Protein AF-A0A536I3K6-F1 (afdb_monomer_lite)

Radius of gyration: 18.17 Å; chains: 1; bounding box: 42×28×49 Å

pLDDT: mean 88.5, std 13.16, range [53.0, 98.44]

Structure (mmCIF, N/CA/C/O backbone):
data_AF-A0A536I3K6-F1
#
_entry.id   AF-A0A536I3K6-F1
#
loop_
_atom_site.group_PDB
_atom_site.id
_atom_site.type_symbol
_atom_site.label_atom_id
_atom_site.label_alt_id
_atom_site.label_comp_id
_atom_site.label_asym_id
_atom_site.label_entity_id
_atom_site.label_seq_id
_atom_site.pdbx_PDB_ins_code
_atom_site.Cartn_x
_atom_site.Cartn_y
_atom_site.Cartn_z
_atom_site.occupancy
_atom_site.B_iso_or_equiv
_atom_site.auth_seq_id
_atom_site.auth_comp_id
_atom_site.auth_asym_id
_atom_site.auth_atom_id
_atom_site.pdbx_PDB_model_num
ATOM 1 N N . MET A 1 1 ? -8.531 5.378 -0.661 1.00 92.19 1 MET A N 1
ATOM 2 C CA . MET A 1 1 ? -7.303 6.089 -1.082 1.00 92.19 1 MET A CA 1
ATOM 3 C C . MET A 1 1 ? -6.200 5.078 -1.341 1.00 92.19 1 MET A C 1
ATOM 5 O O . MET A 1 1 ? -6.198 4.044 -0.686 1.00 92.19 1 MET A O 1
ATOM 9 N N . GLN A 1 2 ? -5.291 5.348 -2.277 1.00 93.62 2 GLN A N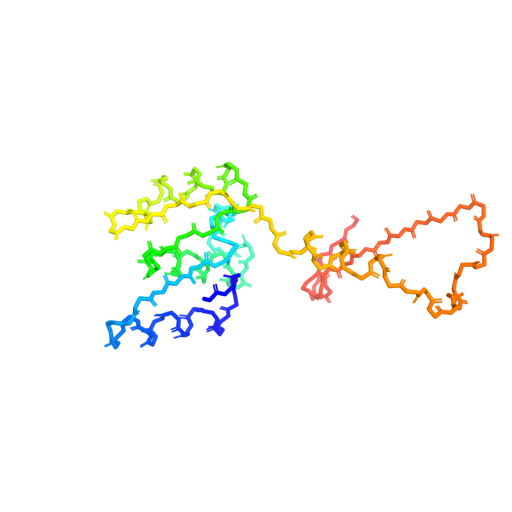 1
ATOM 10 C CA . GLN A 1 2 ? -4.184 4.447 -2.616 1.00 93.62 2 GLN A CA 1
ATOM 11 C C . GLN A 1 2 ? -2.835 5.126 -2.373 1.00 93.62 2 GLN A C 1
ATOM 13 O O . GLN A 1 2 ? -2.650 6.282 -2.758 1.00 93.62 2 GLN A O 1
ATOM 18 N N . GLY A 1 3 ? -1.899 4.380 -1.783 1.00 89.81 3 GLY A N 1
ATOM 19 C CA . GLY A 1 3 ? -0.494 4.766 -1.704 1.00 89.81 3 GLY A CA 1
ATOM 20 C C . GLY A 1 3 ? -0.229 5.936 -0.757 1.00 89.81 3 GLY A C 1
ATOM 21 O O . GLY A 1 3 ? -0.798 6.019 0.334 1.00 89.81 3 GLY A O 1
ATOM 22 N N . ASP A 1 4 ? 0.682 6.812 -1.167 1.00 94.56 4 ASP A N 1
ATOM 23 C CA . ASP A 1 4 ? 1.395 7.749 -0.297 1.00 94.56 4 ASP A CA 1
ATOM 24 C C . ASP A 1 4 ? 1.547 9.152 -0.898 1.00 94.56 4 ASP A C 1
ATOM 26 O O . ASP A 1 4 ? 2.420 9.914 -0.502 1.00 94.56 4 ASP A O 1
ATOM 30 N N . THR A 1 5 ? 0.683 9.511 -1.846 1.00 95.12 5 THR A N 1
ATOM 31 C CA . THR A 1 5 ? 0.707 10.819 -2.511 1.00 95.12 5 THR A CA 1
ATOM 32 C C . THR A 1 5 ? 0.045 11.917 -1.672 1.00 95.12 5 THR A C 1
ATOM 34 O O . THR A 1 5 ? -0.784 11.655 -0.797 1.00 95.12 5 THR A O 1
ATOM 37 N N . THR A 1 6 ? 0.334 13.183 -1.996 1.00 96.12 6 THR A N 1
ATOM 38 C CA . THR A 1 6 ? -0.330 14.341 -1.369 1.00 96.12 6 THR A CA 1
ATOM 39 C C . THR A 1 6 ? -1.839 14.319 -1.582 1.00 96.12 6 THR A C 1
ATOM 41 O O . THR A 1 6 ? -2.586 14.645 -0.664 1.00 96.12 6 THR A O 1
ATOM 44 N N . THR A 1 7 ? -2.302 13.874 -2.752 1.00 96.62 7 THR A N 1
ATOM 45 C CA . THR A 1 7 ? -3.732 13.698 -3.025 1.00 96.62 7 THR A CA 1
ATOM 46 C C . THR A 1 7 ? -4.344 12.650 -2.103 1.00 96.62 7 THR A C 1
ATOM 48 O O . THR A 1 7 ? -5.387 12.914 -1.517 1.00 96.62 7 THR A O 1
ATOM 51 N N . ALA A 1 8 ? -3.687 11.501 -1.903 1.00 97.31 8 ALA A N 1
ATOM 52 C CA . ALA A 1 8 ? -4.186 10.466 -0.997 1.00 97.31 8 ALA A CA 1
ATOM 53 C C . ALA A 1 8 ? -4.347 10.991 0.440 1.00 97.31 8 ALA A C 1
ATOM 55 O O . ALA A 1 8 ? -5.395 10.775 1.049 1.00 97.31 8 ALA A O 1
ATOM 56 N N . MET A 1 9 ? -3.351 11.732 0.939 1.00 97.88 9 MET A N 1
ATOM 57 C CA . MET A 1 9 ? -3.392 12.377 2.257 1.00 97.88 9 MET A CA 1
ATOM 58 C C . MET A 1 9 ? -4.486 13.450 2.353 1.00 97.88 9 MET A C 1
ATOM 60 O O . MET A 1 9 ? -5.266 13.466 3.302 1.00 97.88 9 MET A O 1
ATOM 64 N N . ALA A 1 10 ? -4.570 14.355 1.378 1.00 98.00 10 ALA A N 1
ATOM 65 C CA . ALA A 1 10 ? -5.567 15.422 1.396 1.00 98.00 10 ALA A CA 1
ATOM 66 C C . ALA A 1 10 ? -6.995 14.857 1.329 1.00 98.00 10 ALA A C 1
ATOM 68 O O . ALA A 1 10 ? -7.875 15.292 2.073 1.00 98.00 10 ALA A O 1
ATOM 69 N N . SER A 1 11 ? -7.226 13.850 0.484 1.00 97.88 11 SER A N 1
ATOM 70 C CA . SER A 1 11 ? -8.526 13.195 0.364 1.00 97.88 11 SER A CA 1
ATOM 71 C C . SER A 1 11 ? -8.900 12.393 1.613 1.00 97.88 11 SER A C 1
ATOM 73 O O . SER A 1 11 ? -10.077 12.391 1.972 1.00 97.88 11 SER A O 1
ATOM 75 N N . SER A 1 12 ? -7.946 11.748 2.301 1.00 97.62 12 SER A N 1
ATOM 76 C CA . SER A 1 12 ? -8.247 11.060 3.565 1.00 97.62 12 SER A CA 1
ATOM 77 C C . SER A 1 12 ? -8.668 12.052 4.650 1.00 97.62 12 SER A C 1
ATOM 79 O O . SER A 1 12 ? -9.675 11.832 5.314 1.00 97.62 12 SER A O 1
ATOM 81 N N . LEU A 1 13 ? -7.972 13.185 4.779 1.00 97.88 13 LEU A N 1
ATOM 82 C CA . LEU A 1 13 ? -8.336 14.234 5.741 1.00 97.88 13 LEU A CA 1
ATOM 83 C C . LEU A 1 13 ? -9.696 14.871 5.424 1.00 97.88 13 LEU A C 1
ATOM 85 O O . LEU A 1 13 ? -10.508 15.084 6.323 1.00 97.88 13 LEU A O 1
ATOM 89 N N . ALA A 1 14 ? -9.983 15.129 4.147 1.00 98.25 14 ALA A N 1
ATOM 90 C CA . ALA A 1 14 ? -11.288 15.641 3.736 1.00 98.25 14 ALA A CA 1
ATOM 91 C C . ALA A 1 14 ? -12.429 14.664 4.078 1.00 98.25 14 ALA A C 1
ATOM 93 O O . ALA A 1 14 ? -13.497 15.093 4.516 1.00 98.25 14 ALA A O 1
ATOM 94 N N . ALA A 1 15 ? -12.207 13.356 3.905 1.00 97.81 15 ALA A N 1
ATOM 95 C CA . ALA A 1 15 ? -13.167 12.326 4.295 1.00 97.81 15 ALA A CA 1
ATOM 96 C C . ALA A 1 15 ? -13.352 12.267 5.821 1.00 97.81 15 ALA A C 1
ATOM 98 O O . ALA A 1 15 ? -14.492 12.260 6.289 1.00 97.81 15 ALA A O 1
ATOM 99 N N . PHE A 1 16 ? -12.260 12.347 6.587 1.00 96.19 16 PHE A N 1
ATOM 100 C CA . PHE A 1 16 ? -12.288 12.400 8.051 1.00 96.19 16 PHE A CA 1
ATOM 101 C C . PHE A 1 16 ? -13.128 13.565 8.583 1.00 96.19 16 PHE A C 1
ATOM 103 O O . PHE A 1 16 ? -14.039 13.361 9.386 1.00 96.19 16 PHE A O 1
ATOM 110 N N . PHE A 1 17 ? -12.911 14.786 8.080 1.00 98.06 17 PHE A N 1
ATOM 111 C CA . PHE A 1 17 ? -13.699 15.958 8.492 1.00 98.06 17 PHE A CA 1
ATOM 112 C C . PHE A 1 17 ? -15.192 15.825 8.181 1.00 98.06 17 PHE A C 1
ATOM 114 O O . PHE A 1 17 ? -16.025 16.445 8.841 1.00 98.06 17 PHE A O 1
ATOM 121 N N . ARG A 1 18 ? -15.544 14.990 7.201 1.00 97.75 18 ARG A N 1
ATOM 122 C CA . ARG A 1 18 ? -16.928 14.676 6.832 1.00 97.75 18 ARG A CA 1
ATOM 123 C C . ARG A 1 18 ? -17.449 13.388 7.467 1.00 97.75 18 ARG A C 1
ATOM 125 O O . ARG A 1 18 ? -18.545 12.962 7.110 1.00 97.75 18 ARG A O 1
ATOM 132 N N . ARG A 1 19 ? -16.688 12.764 8.375 1.00 96.19 19 ARG A N 1
ATOM 133 C CA . ARG A 1 19 ? -17.015 11.475 9.010 1.00 96.19 19 ARG A CA 1
ATOM 134 C C . ARG A 1 19 ? -17.356 10.387 7.988 1.00 96.19 19 ARG A C 1
ATOM 136 O O . ARG A 1 19 ? -18.297 9.620 8.165 1.00 96.19 19 ARG A O 1
ATOM 143 N N . THR A 1 20 ? -16.638 10.381 6.869 1.00 96.88 20 THR A N 1
ATOM 144 C CA . THR A 1 20 ? -16.790 9.378 5.816 1.00 96.88 20 THR A CA 1
ATOM 145 C C . THR A 1 20 ? -15.680 8.337 5.956 1.00 96.88 20 THR A C 1
ATOM 147 O O . THR A 1 20 ? -14.518 8.745 5.938 1.00 96.88 20 THR A O 1
ATOM 150 N N . PRO A 1 21 ? -16.006 7.031 6.037 1.00 95.81 21 PRO A N 1
ATOM 151 C CA . PRO A 1 21 ? -14.996 5.987 6.172 1.00 95.81 21 PRO A CA 1
ATOM 152 C C . PRO A 1 21 ? -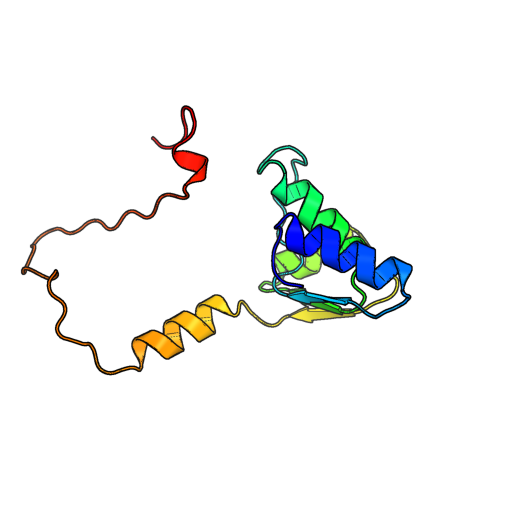13.985 5.976 5.020 1.00 95.81 21 PRO A C 1
ATOM 154 O O . PRO A 1 21 ? -14.334 6.161 3.847 1.00 95.81 21 PRO A O 1
ATOM 157 N N . VAL A 1 22 ? -12.726 5.716 5.349 1.00 97.50 22 VAL A N 1
ATOM 158 C CA . VAL A 1 22 ? -11.581 5.665 4.448 1.00 97.50 22 VAL A CA 1
ATOM 159 C C . VAL A 1 22 ? -10.991 4.255 4.429 1.00 97.50 22 VAL A C 1
ATOM 161 O O . VAL A 1 22 ? -10.494 3.732 5.421 1.00 97.50 22 VAL A O 1
ATOM 164 N N . GLY A 1 23 ? -10.957 3.661 3.235 1.00 97.88 23 GLY A N 1
ATOM 165 C CA . GLY A 1 23 ? -10.119 2.497 2.953 1.00 97.88 23 GLY A CA 1
ATOM 166 C C . GLY A 1 23 ? -8.760 2.906 2.385 1.00 97.88 23 GLY A C 1
ATOM 167 O O . GLY A 1 23 ? -8.711 3.635 1.388 1.00 97.88 23 GLY A O 1
ATOM 168 N N . HIS A 1 24 ? -7.660 2.431 2.969 1.00 98.12 24 HIS A N 1
ATOM 169 C CA . HIS A 1 24 ? -6.291 2.645 2.491 1.00 98.12 24 HIS A CA 1
ATOM 170 C C . HIS A 1 24 ? -5.772 1.404 1.757 1.00 98.12 24 HIS A C 1
ATOM 172 O O . HIS A 1 24 ? -5.472 0.377 2.363 1.00 98.12 24 HIS A O 1
ATOM 178 N N . VAL A 1 25 ? -5.673 1.502 0.433 1.00 98.12 25 VAL A N 1
ATOM 179 C CA . VAL A 1 25 ? -5.056 0.492 -0.435 1.00 98.12 25 VAL A CA 1
ATOM 180 C C . VAL A 1 25 ? -3.544 0.680 -0.436 1.00 98.12 25 VAL A C 1
ATOM 182 O O . VAL A 1 25 ? -3.072 1.814 -0.534 1.00 98.12 25 VAL A O 1
ATOM 185 N N . GLU A 1 26 ? -2.804 -0.431 -0.363 1.00 97.19 26 GLU A N 1
ATOM 186 C CA . GLU A 1 26 ? -1.341 -0.448 -0.225 1.00 97.19 26 GLU A CA 1
ATOM 187 C C . GLU A 1 26 ? -0.865 0.123 1.126 1.00 97.19 26 GLU A C 1
ATOM 189 O O . GLU A 1 26 ? 0.157 0.801 1.249 1.00 97.19 26 GLU A O 1
ATOM 194 N N . ALA A 1 27 ? -1.633 -0.152 2.178 1.00 97.81 27 ALA A N 1
ATOM 195 C CA . ALA A 1 27 ? -1.351 0.357 3.510 1.00 97.81 27 ALA A CA 1
ATOM 196 C C . ALA A 1 27 ? -0.135 -0.336 4.156 1.00 97.81 27 ALA A C 1
ATOM 198 O O . ALA A 1 27 ? 0.131 -1.516 3.932 1.00 97.81 27 ALA A O 1
ATOM 199 N N . GLY A 1 28 ? 0.577 0.391 5.023 1.00 97.00 28 GLY A N 1
ATOM 200 C CA . GLY A 1 28 ? 1.578 -0.187 5.932 1.00 97.00 28 GLY A CA 1
ATOM 201 C C . GLY A 1 28 ? 3.024 -0.268 5.427 1.00 97.00 28 GLY A C 1
ATOM 202 O O . GLY A 1 28 ? 3.896 -0.749 6.152 1.00 97.00 28 GLY A O 1
ATOM 203 N N . LEU A 1 29 ? 3.335 0.221 4.223 1.00 96.94 29 LEU A N 1
ATOM 204 C CA . LEU A 1 29 ? 4.732 0.370 3.787 1.00 96.94 29 LEU A CA 1
ATOM 205 C C . LEU A 1 29 ? 5.435 1.454 4.616 1.00 96.94 29 LEU A C 1
ATOM 207 O O . LEU A 1 29 ? 4.883 2.538 4.799 1.00 96.94 29 LEU A O 1
ATOM 211 N N . ARG A 1 30 ? 6.631 1.160 5.136 1.00 96.31 30 ARG A N 1
ATOM 212 C CA . ARG A 1 30 ? 7.401 2.071 5.997 1.00 96.31 30 ARG A CA 1
ATOM 213 C C . ARG A 1 30 ? 8.888 1.971 5.699 1.00 96.31 30 ARG A C 1
ATOM 215 O O . ARG A 1 30 ? 9.407 0.868 5.529 1.00 96.31 30 ARG A O 1
ATOM 222 N N . THR A 1 31 ? 9.565 3.112 5.719 1.00 93.25 31 THR A N 1
ATOM 223 C CA . THR A 1 31 ? 11.035 3.195 5.786 1.00 93.25 31 THR A CA 1
ATOM 224 C C . THR A 1 31 ? 11.540 3.413 7.208 1.00 93.25 31 THR A C 1
ATOM 226 O O . THR A 1 31 ? 12.708 3.172 7.489 1.00 93.25 31 THR A O 1
ATOM 229 N N . GLY A 1 32 ? 10.674 3.889 8.110 1.00 92.19 32 GLY A N 1
ATOM 230 C CA . GLY A 1 32 ? 11.066 4.268 9.469 1.00 92.19 32 GLY A CA 1
ATOM 231 C C . GLY A 1 32 ? 11.633 5.687 9.579 1.00 92.19 32 GLY A C 1
ATOM 232 O O . GLY A 1 32 ? 11.776 6.188 10.692 1.00 92.19 32 GLY A O 1
ATOM 233 N N . ILE A 1 33 ? 11.887 6.367 8.455 1.00 93.25 33 ILE A N 1
ATOM 234 C CA . ILE A 1 33 ? 12.503 7.698 8.412 1.00 93.25 33 ILE A CA 1
ATOM 235 C C . ILE A 1 33 ? 11.503 8.689 7.824 1.00 93.25 33 ILE A C 1
ATOM 237 O O . ILE A 1 33 ? 11.285 8.718 6.619 1.00 93.25 33 ILE A O 1
ATOM 241 N N . ARG A 1 34 ? 10.907 9.545 8.662 1.00 90.25 34 ARG A N 1
ATOM 242 C CA . ARG A 1 34 ? 9.824 10.473 8.258 1.00 90.25 34 ARG A CA 1
ATOM 243 C C . ARG A 1 34 ? 10.188 11.394 7.084 1.00 90.25 34 ARG A C 1
ATOM 245 O O . ARG A 1 34 ? 9.303 11.841 6.365 1.00 90.25 34 ARG A O 1
ATOM 252 N N . THR A 1 35 ? 11.474 11.683 6.916 1.00 89.25 35 THR A N 1
ATOM 253 C CA . THR A 1 35 ? 12.034 12.539 5.864 1.00 89.25 35 THR A CA 1
ATOM 254 C C . THR A 1 35 ? 12.599 11.753 4.677 1.00 89.25 35 THR A C 1
ATOM 256 O O . THR A 1 35 ? 13.229 12.346 3.809 1.00 89.25 35 THR A O 1
ATOM 259 N N . SER A 1 36 ? 12.418 10.430 4.615 1.00 87.00 36 SER A N 1
ATOM 260 C CA . SER A 1 36 ? 12.926 9.616 3.510 1.00 87.00 36 SER A CA 1
ATOM 261 C C . SER A 1 36 ? 12.077 8.363 3.279 1.00 87.00 36 SER A C 1
ATOM 263 O O . SER A 1 36 ? 12.067 7.472 4.129 1.00 87.00 36 SER A O 1
ATOM 265 N N . PRO A 1 37 ? 11.400 8.240 2.128 1.00 88.38 37 PRO A N 1
ATOM 266 C CA . PRO A 1 37 ? 11.219 9.264 1.098 1.00 88.38 37 PRO A CA 1
ATOM 267 C C . PRO A 1 37 ? 10.413 10.463 1.623 1.00 88.38 37 PRO A C 1
ATOM 269 O O . PRO A 1 37 ? 9.429 10.299 2.348 1.00 88.38 37 PRO A O 1
ATOM 272 N N . PHE A 1 38 ? 10.850 11.675 1.271 1.00 87.00 38 PHE A N 1
ATOM 273 C CA . PHE A 1 38 ? 10.143 12.912 1.599 1.00 87.00 38 PHE A CA 1
ATOM 274 C C . PHE A 1 38 ? 9.250 13.342 0.435 1.00 87.00 38 PHE A C 1
ATOM 276 O O . PHE A 1 38 ? 9.798 13.517 -0.650 1.00 87.00 38 PHE A O 1
ATOM 283 N N . PRO A 1 39 ? 7.946 13.632 0.627 1.00 92.38 39 PRO A N 1
ATOM 284 C CA . PRO A 1 39 ? 7.178 13.579 1.875 1.00 92.38 39 PRO A CA 1
ATOM 285 C C . PRO A 1 39 ? 6.399 12.263 2.074 1.00 92.38 39 PRO A C 1
ATOM 287 O O . PRO A 1 39 ? 5.594 12.167 3.002 1.00 92.38 39 PRO A O 1
ATOM 290 N N . GLU A 1 40 ? 6.579 11.271 1.201 1.00 94.31 40 GLU A N 1
ATOM 291 C CA . GLU A 1 40 ? 5.739 10.072 1.104 1.00 94.31 40 GLU A CA 1
ATOM 292 C C . GLU A 1 40 ? 5.666 9.288 2.412 1.00 94.31 40 GLU A C 1
ATOM 294 O O . GLU A 1 40 ? 4.580 8.846 2.786 1.00 94.31 40 GLU A O 1
ATOM 299 N N . GLU A 1 41 ? 6.776 9.163 3.154 1.00 95.56 41 GLU A N 1
ATOM 300 C CA . GLU A 1 41 ? 6.763 8.454 4.439 1.00 95.56 41 GLU 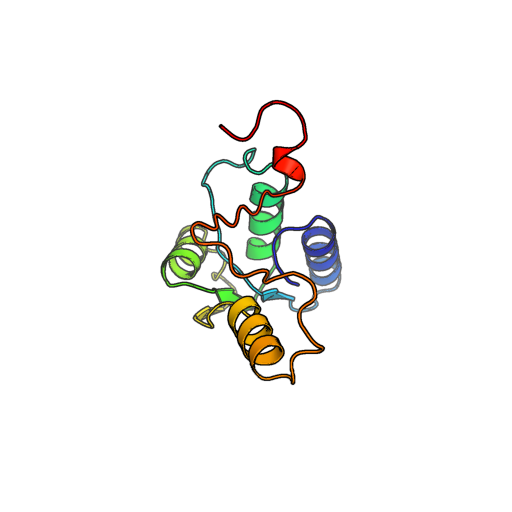A CA 1
ATOM 301 C C . GLU A 1 41 ? 5.807 9.097 5.446 1.00 95.56 41 GLU A C 1
ATOM 303 O O . GLU A 1 41 ? 5.060 8.389 6.127 1.00 95.56 41 GLU A O 1
ATOM 308 N N . LEU A 1 42 ? 5.799 10.427 5.539 1.00 95.50 42 LEU A N 1
ATOM 309 C CA . LEU A 1 42 ? 4.882 11.127 6.430 1.00 95.50 42 LEU A CA 1
ATOM 310 C C . LEU A 1 42 ? 3.437 11.013 5.928 1.00 95.50 42 LEU A C 1
ATOM 312 O O . LEU A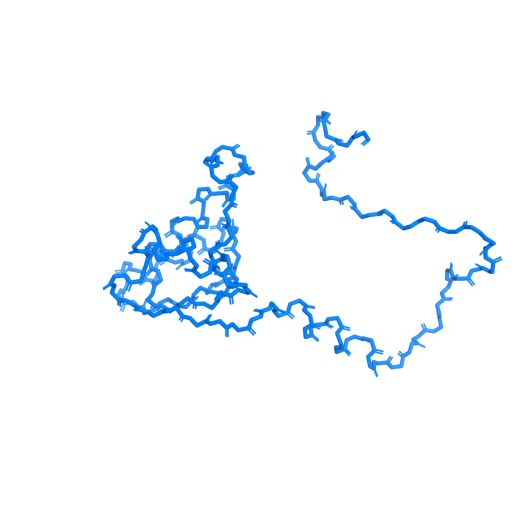 1 42 ? 2.539 10.714 6.715 1.00 95.50 42 LEU A O 1
ATOM 316 N N . MET A 1 43 ? 3.217 11.193 4.624 1.00 96.94 43 MET A N 1
ATOM 317 C CA . MET A 1 43 ? 1.877 11.173 4.030 1.00 96.94 43 MET A CA 1
ATOM 318 C C . MET A 1 43 ? 1.183 9.824 4.234 1.00 96.94 43 MET A C 1
ATOM 320 O O . MET A 1 43 ? 0.046 9.794 4.705 1.00 96.94 43 MET A O 1
ATOM 324 N N . ARG A 1 44 ? 1.863 8.697 3.988 1.00 96.50 44 ARG A N 1
ATOM 325 C CA . ARG A 1 44 ? 1.250 7.374 4.214 1.00 96.50 44 ARG A CA 1
ATOM 326 C C . ARG A 1 44 ? 0.997 7.047 5.674 1.00 96.50 44 ARG A C 1
ATOM 328 O O . ARG A 1 44 ? 0.062 6.305 5.951 1.00 96.50 44 ARG A O 1
ATOM 335 N N . ARG A 1 45 ? 1.786 7.597 6.602 1.00 96.25 45 ARG A N 1
ATOM 336 C CA . ARG A 1 45 ? 1.511 7.470 8.042 1.00 96.25 45 ARG A CA 1
ATOM 337 C C . ARG A 1 45 ? 0.251 8.235 8.429 1.00 96.25 45 ARG A C 1
ATOM 339 O O . ARG A 1 45 ? -0.576 7.677 9.137 1.00 96.25 45 ARG A O 1
ATOM 346 N N . ILE A 1 46 ? 0.078 9.459 7.923 1.00 96.25 46 ILE A N 1
ATOM 347 C CA . ILE A 1 46 ? -1.141 10.251 8.151 1.00 96.25 46 ILE A CA 1
ATOM 348 C C . ILE A 1 46 ? -2.363 9.509 7.605 1.00 96.25 46 ILE A C 1
ATOM 350 O O . ILE A 1 46 ? -3.335 9.340 8.332 1.00 96.25 46 ILE A O 1
ATOM 354 N N . VAL A 1 47 ? -2.301 9.005 6.366 1.00 97.38 47 VAL A N 1
ATOM 355 C CA . VAL A 1 47 ? -3.417 8.245 5.775 1.00 97.38 47 VAL A CA 1
ATOM 356 C C . VAL A 1 47 ? -3.753 7.009 6.616 1.00 97.38 47 VAL A C 1
ATOM 358 O O . VAL A 1 47 ? -4.926 6.772 6.877 1.00 97.38 47 VAL A O 1
ATOM 361 N N . SER A 1 48 ? -2.751 6.256 7.090 1.00 96.88 48 SER A N 1
ATOM 362 C CA . SER A 1 48 ? -2.993 5.078 7.939 1.00 96.88 48 SER A CA 1
ATOM 363 C C . SER A 1 48 ? -3.617 5.416 9.298 1.00 96.88 48 SER A C 1
ATOM 365 O O . SER A 1 48 ? -4.315 4.589 9.850 1.00 96.88 48 SER A O 1
ATOM 367 N N . GLN A 1 49 ? -3.394 6.604 9.860 1.00 95.56 49 GLN A N 1
ATOM 368 C CA . GLN A 1 49 ? -4.051 6.994 11.120 1.00 95.56 49 GLN A CA 1
ATOM 369 C C . GLN A 1 49 ? -5.494 7.473 10.916 1.00 95.56 49 GLN A C 1
ATOM 371 O O . GLN A 1 49 ? -6.237 7.616 11.877 1.00 95.56 49 GLN A O 1
ATOM 376 N N . VAL A 1 50 ? -5.872 7.758 9.671 1.00 94.94 50 VAL A N 1
ATOM 377 C CA . VAL A 1 50 ? -7.210 8.234 9.310 1.00 94.94 50 VAL A CA 1
ATOM 378 C C . VAL A 1 50 ? -8.099 7.102 8.792 1.00 94.94 50 VAL A C 1
ATOM 380 O O . VAL A 1 50 ? -9.316 7.214 8.842 1.00 94.94 50 VAL A O 1
ATOM 383 N N . ALA A 1 51 ? -7.516 6.038 8.244 1.00 96.88 51 ALA A N 1
ATOM 384 C CA . ALA A 1 51 ? -8.265 4.957 7.623 1.00 96.88 51 ALA A CA 1
ATOM 385 C C . ALA A 1 51 ? -8.834 3.966 8.647 1.00 96.88 51 ALA A C 1
ATOM 387 O O . ALA A 1 51 ? -8.124 3.527 9.544 1.00 96.88 51 ALA A O 1
ATOM 388 N N . GLU A 1 52 ? -10.080 3.524 8.460 1.00 96.38 52 GLU A N 1
ATOM 389 C CA . GLU A 1 52 ? -10.663 2.424 9.244 1.00 96.38 52 GLU A CA 1
ATOM 390 C C . GLU A 1 52 ? -10.387 1.057 8.599 1.00 96.38 52 GLU A C 1
ATOM 392 O O . GLU A 1 52 ? -10.358 0.028 9.275 1.00 96.38 52 GLU A O 1
ATOM 397 N N . LEU A 1 53 ? -10.163 1.017 7.281 1.00 97.88 53 LEU A N 1
ATOM 398 C CA . LEU A 1 53 ? -9.883 -0.224 6.554 1.00 97.88 53 LEU A CA 1
ATOM 399 C C . LEU A 1 53 ? -8.505 -0.163 5.903 1.00 97.88 53 LEU A C 1
ATOM 401 O O . LEU A 1 53 ? -8.237 0.700 5.068 1.00 97.88 53 LEU A O 1
ATOM 405 N N . HIS A 1 54 ? -7.647 -1.125 6.226 1.00 98.38 54 HIS A N 1
ATOM 406 C CA . HIS A 1 54 ? -6.291 -1.196 5.696 1.00 98.38 54 HIS A CA 1
ATOM 407 C C . HIS A 1 54 ? -6.099 -2.432 4.826 1.00 98.38 54 HIS A C 1
ATOM 409 O O . HIS A 1 54 ? -6.161 -3.557 5.319 1.00 98.38 54 HIS A O 1
ATOM 415 N N . PHE A 1 55 ? -5.787 -2.238 3.547 1.00 98.44 55 PHE A N 1
ATOM 416 C CA . PHE A 1 55 ? -5.460 -3.325 2.624 1.00 98.44 55 PHE A CA 1
ATOM 417 C C . PHE A 1 55 ? -3.941 -3.405 2.467 1.00 98.44 55 PHE A C 1
ATOM 419 O O . PHE A 1 55 ? -3.330 -2.710 1.648 1.00 98.44 55 PHE A O 1
ATOM 426 N N . ALA A 1 56 ? -3.324 -4.216 3.324 1.00 98.31 56 ALA A N 1
ATOM 427 C CA . ALA A 1 56 ? -1.883 -4.387 3.394 1.00 98.31 56 ALA A CA 1
ATOM 428 C C . ALA A 1 56 ? -1.393 -5.367 2.309 1.00 98.31 56 ALA A C 1
ATOM 430 O O . ALA A 1 56 ? -1.953 -6.462 2.166 1.00 98.31 56 ALA A O 1
ATOM 431 N N . PRO A 1 57 ? -0.313 -5.033 1.578 1.00 98.19 57 PRO A N 1
ATOM 432 C CA . PRO A 1 57 ? 0.189 -5.885 0.505 1.00 98.19 57 PRO A CA 1
ATOM 433 C C . PRO A 1 57 ? 1.050 -7.052 0.998 1.00 98.19 57 PRO A C 1
ATOM 435 O O . PRO A 1 57 ? 1.239 -8.025 0.276 1.00 98.19 57 PRO A O 1
ATOM 438 N N . THR A 1 58 ? 1.604 -6.961 2.210 1.00 98.25 58 THR A N 1
ATOM 439 C CA . THR A 1 58 ? 2.496 -7.977 2.791 1.00 98.25 58 THR A CA 1
ATOM 440 C C . THR A 1 58 ? 2.274 -8.099 4.294 1.00 98.25 58 THR A C 1
ATOM 442 O O . THR A 1 58 ? 1.809 -7.153 4.933 1.00 98.25 58 THR A O 1
ATOM 445 N N . THR A 1 59 ? 2.677 -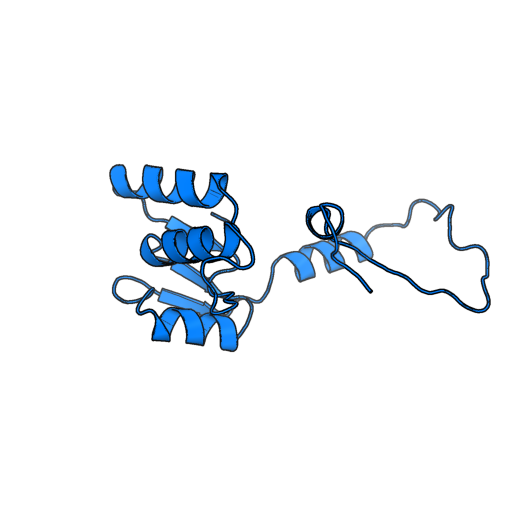9.229 4.882 1.00 98.44 59 THR A N 1
ATOM 446 C CA . THR A 1 59 ? 2.636 -9.440 6.339 1.00 98.44 59 THR A CA 1
ATOM 447 C C . THR A 1 59 ? 3.415 -8.359 7.088 1.00 98.44 59 THR A C 1
ATOM 449 O O . THR A 1 59 ? 2.893 -7.778 8.033 1.00 98.44 59 THR A O 1
ATOM 452 N N . ARG A 1 60 ? 4.605 -7.983 6.594 1.00 98.31 60 ARG A N 1
ATOM 453 C CA . ARG A 1 60 ? 5.417 -6.894 7.165 1.00 98.31 60 ARG A CA 1
ATOM 454 C C . ARG A 1 60 ? 4.670 -5.558 7.183 1.00 98.31 60 ARG A C 1
ATOM 456 O O . ARG A 1 60 ? 4.767 -4.804 8.145 1.00 98.31 60 ARG A O 1
ATOM 463 N N . ALA A 1 61 ? 3.923 -5.251 6.124 1.00 98.12 61 ALA A N 1
ATOM 464 C CA . ALA A 1 61 ? 3.124 -4.032 6.073 1.00 98.12 61 ALA A CA 1
ATOM 465 C C . ALA A 1 61 ? 1.960 -4.070 7.081 1.00 98.12 61 ALA A C 1
ATOM 467 O O . ALA A 1 61 ? 1.713 -3.082 7.769 1.00 98.12 61 ALA A O 1
ATOM 468 N N . ALA A 1 62 ? 1.300 -5.223 7.232 1.00 98.25 62 ALA A N 1
ATOM 469 C CA . ALA A 1 62 ? 0.263 -5.415 8.246 1.00 98.25 62 ALA A CA 1
ATOM 470 C C . ALA A 1 62 ? 0.814 -5.272 9.678 1.00 98.25 62 ALA A C 1
ATOM 472 O O . ALA A 1 62 ? 0.189 -4.645 10.530 1.00 98.25 62 ALA A O 1
ATOM 473 N N . GLU A 1 63 ? 2.005 -5.805 9.942 1.00 98.12 63 GLU A N 1
ATOM 474 C CA . GLU A 1 63 ? 2.695 -5.659 11.229 1.00 98.12 63 GLU A CA 1
ATOM 475 C C . GLU A 1 63 ? 3.069 -4.206 11.533 1.00 98.12 63 GLU A C 1
ATOM 477 O O . GLU A 1 63 ? 2.915 -3.766 12.672 1.00 98.12 63 GLU A O 1
ATOM 482 N N . ASN A 1 64 ? 3.523 -3.447 10.531 1.00 97.94 64 ASN A N 1
ATOM 483 C CA . ASN A 1 64 ? 3.809 -2.022 10.698 1.00 97.94 64 ASN A CA 1
ATOM 484 C C . ASN A 1 64 ? 2.564 -1.246 11.149 1.00 97.94 64 ASN A C 1
ATOM 486 O O . ASN A 1 64 ? 2.659 -0.441 12.072 1.00 97.94 64 ASN A O 1
ATOM 490 N N . LEU A 1 65 ? 1.403 -1.515 10.542 1.00 97.75 65 LEU A N 1
ATOM 491 C CA . LEU A 1 65 ? 0.135 -0.869 10.905 1.00 97.75 65 LEU A CA 1
ATOM 492 C C . LEU A 1 65 ? -0.255 -1.159 12.356 1.00 97.75 65 LEU A C 1
ATOM 494 O O . LEU A 1 65 ? -0.531 -0.230 13.111 1.00 97.75 65 LEU A O 1
ATOM 498 N N . ARG A 1 66 ? -0.185 -2.431 12.765 1.00 96.62 66 ARG A N 1
ATOM 499 C CA . ARG A 1 66 ? -0.478 -2.861 14.144 1.00 96.62 66 ARG A CA 1
ATOM 500 C C . ARG A 1 66 ? 0.474 -2.237 15.157 1.00 96.62 66 ARG A C 1
ATOM 502 O O . ARG A 1 66 ? 0.061 -1.792 16.224 1.00 96.62 66 ARG A O 1
ATOM 509 N N . ARG A 1 67 ? 1.766 -2.163 14.821 1.00 96.06 67 ARG A N 1
ATOM 510 C CA . ARG A 1 67 ? 2.784 -1.530 15.674 1.00 96.06 67 ARG A CA 1
ATOM 511 C C . ARG A 1 67 ? 2.511 -0.041 15.877 1.00 96.06 67 ARG A C 1
ATOM 513 O O . ARG A 1 67 ? 2.756 0.482 16.959 1.00 96.06 67 ARG A O 1
ATOM 520 N N . GLU A 1 68 ? 2.003 0.625 14.847 1.00 94.50 68 GLU A N 1
ATOM 521 C CA . GLU A 1 68 ? 1.606 2.036 14.880 1.00 94.50 68 GLU A CA 1
ATOM 522 C C . GLU A 1 68 ? 0.188 2.251 15.435 1.00 94.50 68 GLU A C 1
ATOM 524 O O . GLU A 1 68 ? -0.271 3.391 15.472 1.00 94.50 68 GLU A O 1
ATOM 529 N N . ARG A 1 69 ? -0.503 1.182 15.864 1.00 95.31 69 ARG A N 1
ATOM 530 C CA . ARG A 1 69 ? -1.909 1.196 16.307 1.00 95.31 69 ARG A CA 1
ATOM 531 C C . ARG A 1 69 ? -2.861 1.850 15.300 1.00 95.31 69 ARG A C 1
ATOM 533 O O . ARG A 1 69 ? -3.873 2.424 15.688 1.00 95.31 69 ARG A O 1
ATOM 540 N N . ALA A 1 70 ? -2.541 1.758 14.010 1.00 93.25 70 ALA A N 1
ATOM 541 C CA . ALA A 1 70 ? -3.378 2.292 12.937 1.00 93.25 70 ALA A CA 1
ATOM 542 C C . ALA A 1 70 ? -4.739 1.576 12.850 1.00 93.25 70 ALA A C 1
ATOM 544 O O . ALA A 1 70 ? -5.697 2.118 12.323 1.00 93.25 70 ALA A O 1
ATOM 545 N N . ASP A 1 71 ? -4.844 0.363 13.389 1.00 87.69 71 ASP A N 1
ATOM 546 C CA . ASP A 1 71 ? -6.051 -0.460 13.401 1.00 87.69 71 ASP A CA 1
ATOM 547 C C . ASP A 1 71 ? -6.866 -0.356 14.695 1.00 87.69 71 ASP A C 1
ATOM 549 O O . ASP A 1 71 ? -7.791 -1.136 14.887 1.00 87.69 71 ASP A O 1
ATOM 553 N N . ALA A 1 72 ? -6.558 0.600 15.578 1.00 87.25 72 ALA A N 1
ATOM 554 C CA . ALA A 1 72 ? -7.240 0.729 16.867 1.00 87.25 72 ALA A CA 1
ATOM 555 C C . ALA A 1 72 ? -8.769 0.885 16.738 1.00 87.25 72 ALA A C 1
ATOM 557 O O . ALA A 1 72 ? -9.507 0.359 17.568 1.00 87.25 72 ALA A O 1
ATOM 558 N N . GLU A 1 73 ? -9.233 1.569 15.691 1.00 82.75 73 GLU A N 1
ATOM 559 C CA . GLU A 1 73 ? -10.657 1.775 15.380 1.00 82.75 73 GLU A CA 1
ATOM 560 C C . GLU A 1 73 ? -11.088 1.024 14.106 1.00 82.75 73 GLU A C 1
ATOM 562 O O . GLU A 1 73 ? -12.146 1.290 13.538 1.00 82.75 73 GLU A O 1
ATOM 567 N N . GLY A 1 74 ? -10.260 0.091 13.626 1.00 88.94 74 GLY A N 1
ATOM 568 C CA . GLY A 1 74 ? -10.372 -0.445 12.277 1.00 88.94 74 GLY A CA 1
ATOM 569 C C . GLY A 1 74 ? -9.891 -1.881 12.118 1.00 88.94 74 GLY A C 1
ATOM 570 O O . GLY A 1 74 ? -9.756 -2.643 13.072 1.00 88.94 74 GLY A O 1
ATOM 571 N N . ALA A 1 75 ? -9.648 -2.271 10.869 1.00 96.06 75 ALA A N 1
ATOM 572 C CA . ALA A 1 75 ? -9.200 -3.615 10.524 1.00 96.06 75 ALA A CA 1
ATOM 573 C C . ALA A 1 75 ? -8.059 -3.602 9.501 1.00 96.06 75 ALA A C 1
ATOM 575 O O . ALA A 1 75 ? -7.972 -2.729 8.631 1.00 96.06 75 ALA A O 1
ATOM 576 N N . VAL A 1 76 ? -7.201 -4.623 9.588 1.00 98.19 76 VAL A N 1
ATOM 577 C CA . VAL A 1 76 ? -6.109 -4.878 8.641 1.00 98.19 76 VAL A CA 1
ATOM 578 C C . VAL A 1 76 ? -6.371 -6.164 7.871 1.00 98.19 76 VAL A C 1
ATOM 580 O O . VAL A 1 76 ? -6.451 -7.244 8.455 1.00 98.19 76 VAL A O 1
ATOM 583 N N . PHE A 1 77 ? -6.415 -6.051 6.548 1.00 98.38 77 PHE A N 1
ATOM 584 C CA . PHE A 1 77 ? -6.595 -7.150 5.608 1.00 98.38 77 PHE A CA 1
ATOM 585 C C . PHE A 1 77 ? -5.306 -7.374 4.822 1.00 98.38 77 PHE A C 1
ATOM 587 O O . PHE A 1 77 ? -4.768 -6.448 4.212 1.00 98.38 77 PHE A O 1
ATOM 594 N N . LEU A 1 78 ? -4.820 -8.613 4.800 1.00 98.12 78 LEU A N 1
ATOM 595 C CA . LEU A 1 78 ? -3.722 -9.006 3.923 1.00 98.12 78 LEU A CA 1
ATOM 596 C C . LEU A 1 78 ? -4.293 -9.334 2.541 1.00 98.12 78 LEU A C 1
ATOM 598 O O . LEU A 1 78 ? -5.029 -10.305 2.398 1.00 98.12 78 LEU A O 1
ATOM 602 N N . THR A 1 79 ? -3.970 -8.518 1.539 1.00 98.06 79 THR A N 1
ATOM 603 C CA . THR A 1 79 ? -4.619 -8.582 0.211 1.00 98.06 79 THR A CA 1
ATOM 604 C C . THR A 1 79 ? -3.663 -8.842 -0.948 1.00 98.06 79 THR A C 1
ATOM 606 O O . THR A 1 79 ? -4.102 -9.257 -2.015 1.00 98.06 79 THR A O 1
ATOM 609 N N . GLY A 1 80 ? -2.359 -8.633 -0.754 1.00 97.00 80 GLY A N 1
ATOM 610 C CA . GLY A 1 80 ? -1.426 -8.502 -1.874 1.00 97.00 80 GLY A CA 1
ATOM 611 C C . GLY A 1 80 ? -1.458 -7.092 -2.474 1.00 97.00 80 GLY A C 1
ATOM 612 O O . GLY A 1 80 ? -2.101 -6.190 -1.941 1.00 97.00 80 GLY A O 1
ATOM 613 N N . ASN A 1 81 ? -0.704 -6.864 -3.549 1.00 97.69 81 ASN A N 1
ATOM 614 C CA . ASN A 1 81 ? -0.631 -5.554 -4.199 1.00 97.69 81 ASN A CA 1
ATOM 615 C C . ASN A 1 81 ? -1.298 -5.611 -5.576 1.00 97.69 81 ASN A C 1
ATOM 617 O O . ASN A 1 81 ? -0.925 -6.449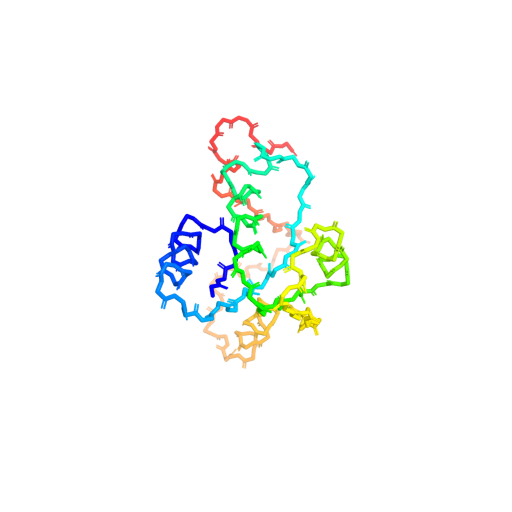 -6.399 1.00 97.69 81 ASN A O 1
ATOM 621 N N . THR A 1 82 ? -2.211 -4.673 -5.835 1.00 96.50 82 THR A N 1
ATOM 622 C CA . THR A 1 82 ? -2.963 -4.547 -7.094 1.00 96.50 82 THR A CA 1
ATOM 623 C C . THR A 1 82 ? -2.069 -4.355 -8.322 1.00 96.50 82 THR A C 1
ATOM 625 O O . THR A 1 82 ? -2.498 -4.615 -9.447 1.00 96.50 82 THR A O 1
ATOM 628 N N . VAL A 1 83 ? -0.805 -3.950 -8.142 1.00 95.19 83 VAL A N 1
ATOM 629 C CA . VAL A 1 83 ? 0.184 -3.913 -9.229 1.00 95.19 83 VAL A CA 1
ATOM 630 C C . VAL A 1 83 ? 0.408 -5.297 -9.849 1.00 95.19 83 VAL A C 1
ATOM 632 O O . VAL A 1 83 ? 0.614 -5.403 -11.057 1.00 95.19 83 VAL A O 1
ATOM 635 N N . VAL A 1 84 ? 0.326 -6.371 -9.057 1.00 95.31 84 VAL A N 1
ATOM 636 C CA . VAL A 1 84 ? 0.491 -7.746 -9.550 1.00 95.31 84 VAL A CA 1
ATOM 637 C C . VAL A 1 84 ? -0.678 -8.119 -10.455 1.00 95.31 84 VAL A C 1
ATOM 639 O O . VAL A 1 84 ? -0.468 -8.690 -11.528 1.00 95.31 84 VAL A O 1
ATOM 642 N N . ASP A 1 85 ? -1.897 -7.761 -10.059 1.00 95.75 85 ASP A N 1
ATOM 643 C CA . ASP A 1 85 ? -3.104 -7.926 -10.866 1.00 95.75 85 ASP A CA 1
ATOM 644 C C . ASP A 1 85 ? -2.990 -7.158 -12.185 1.00 95.75 85 ASP A C 1
ATOM 646 O O . ASP A 1 85 ? -3.221 -7.727 -13.253 1.00 95.75 85 ASP A O 1
ATOM 650 N N . ALA A 1 86 ? -2.543 -5.898 -12.134 1.00 94.62 86 ALA A N 1
ATOM 651 C CA . ALA A 1 86 ? -2.345 -5.071 -13.323 1.00 94.62 86 ALA A CA 1
ATOM 652 C C . ALA A 1 86 ? -1.324 -5.687 -14.296 1.00 94.62 86 ALA A C 1
ATOM 654 O O . ALA A 1 86 ? -1.588 -5.778 -15.499 1.00 94.62 86 ALA A O 1
ATOM 655 N N . VAL A 1 87 ? -0.183 -6.166 -13.787 1.00 93.38 87 VAL A N 1
ATOM 656 C CA . VAL A 1 87 ? 0.847 -6.827 -14.605 1.00 93.38 87 VAL A CA 1
ATOM 657 C C . VAL A 1 87 ? 0.300 -8.100 -15.250 1.00 93.38 87 VAL A C 1
ATOM 659 O O . VAL A 1 87 ? 0.466 -8.287 -16.457 1.00 93.38 87 VAL A O 1
ATOM 662 N N . LYS A 1 88 ? -0.391 -8.954 -14.485 1.00 94.38 88 LYS A N 1
ATOM 663 C CA . LYS A 1 88 ? -1.022 -10.176 -15.015 1.00 94.38 88 LYS A CA 1
ATOM 664 C C . LYS A 1 88 ? -2.060 -9.850 -16.087 1.00 94.38 88 LYS A C 1
ATOM 666 O O . LYS A 1 88 ? -2.092 -10.508 -17.126 1.00 94.38 88 LYS A O 1
ATOM 671 N N . TRP A 1 89 ? -2.866 -8.815 -15.865 1.00 93.69 89 TRP A N 1
ATOM 672 C CA . TRP A 1 89 ? -3.893 -8.394 -16.810 1.00 93.69 89 TRP A CA 1
ATOM 673 C C . TRP A 1 89 ? -3.300 -7.911 -18.134 1.00 93.69 89 TRP A C 1
ATOM 675 O O . TRP A 1 89 ? -3.792 -8.291 -19.194 1.00 93.69 89 TRP A O 1
ATOM 685 N N . ILE A 1 90 ? -2.227 -7.116 -18.095 1.00 89.88 90 ILE A N 1
ATOM 686 C CA . ILE A 1 90 ? -1.536 -6.642 -19.303 1.00 89.88 90 ILE A CA 1
ATOM 687 C C . ILE A 1 90 ? -0.834 -7.802 -20.016 1.00 89.88 90 ILE A C 1
ATOM 689 O O . ILE A 1 90 ? -0.927 -7.906 -21.238 1.00 89.88 90 ILE A O 1
ATOM 693 N N . ALA A 1 91 ? -0.174 -8.693 -19.273 1.00 88.56 91 ALA A N 1
ATOM 694 C CA . ALA A 1 91 ? 0.539 -9.838 -19.837 1.00 88.56 91 ALA A CA 1
ATOM 695 C C . ALA A 1 91 ? -0.382 -10.821 -20.582 1.00 88.56 91 ALA A C 1
ATOM 697 O O . ALA A 1 91 ? 0.071 -11.484 -21.513 1.00 88.56 91 ALA A O 1
ATOM 698 N N . ALA A 1 92 ? -1.660 -10.893 -20.199 1.00 91.75 92 ALA A N 1
ATOM 699 C CA . ALA A 1 92 ? -2.665 -11.726 -20.855 1.00 91.75 92 ALA A CA 1
ATOM 700 C C . ALA A 1 92 ? -3.207 -11.135 -22.172 1.00 91.75 92 ALA A C 1
ATOM 702 O O . ALA A 1 92 ? -3.905 -11.830 -22.911 1.00 91.75 92 ALA A O 1
ATOM 703 N N . ARG A 1 93 ? -2.927 -9.862 -22.486 1.00 87.81 93 ARG A N 1
ATOM 704 C CA . ARG A 1 93 ? -3.419 -9.221 -23.716 1.00 87.81 93 ARG A CA 1
ATOM 705 C C . ARG A 1 93 ? -2.552 -9.600 -24.925 1.00 87.81 93 ARG A C 1
ATOM 707 O O . ARG A 1 93 ? -1.341 -9.782 -24.772 1.00 87.81 93 ARG A O 1
ATOM 714 N N . PRO A 1 94 ? -3.126 -9.657 -26.143 1.00 82.75 94 PRO A N 1
ATOM 715 C CA . PRO A 1 94 ? -2.346 -9.834 -27.362 1.00 82.75 94 PRO A CA 1
ATOM 716 C C . PRO A 1 94 ? -1.270 -8.751 -27.461 1.00 82.75 94 PRO A C 1
ATOM 718 O O . PRO A 1 94 ? -1.562 -7.557 -27.367 1.00 82.75 94 PRO A O 1
ATOM 721 N N . ARG A 1 95 ? -0.013 -9.160 -27.645 1.00 72.19 95 ARG A N 1
ATOM 722 C CA . ARG A 1 95 ? 1.084 -8.215 -27.860 1.00 72.19 95 ARG A CA 1
ATOM 723 C C . ARG A 1 95 ? 0.890 -7.560 -29.226 1.00 72.19 95 ARG A C 1
ATOM 725 O O . ARG A 1 95 ? 1.046 -8.227 -30.245 1.00 72.19 95 ARG A O 1
ATOM 732 N N . ALA A 1 96 ? 0.603 -6.258 -29.260 1.00 67.25 96 ALA A N 1
ATOM 733 C CA . ALA A 1 96 ? 0.920 -5.464 -30.442 1.00 67.25 96 ALA A CA 1
ATOM 734 C C . ALA A 1 96 ? 2.430 -5.625 -30.681 1.00 67.25 96 ALA A C 1
ATOM 736 O O . ALA A 1 96 ? 3.197 -5.505 -29.724 1.00 67.25 96 ALA A O 1
ATOM 737 N N . GLY A 1 97 ? 2.830 -6.020 -31.895 1.00 63.09 97 GLY A N 1
ATOM 738 C CA . GLY A 1 97 ? 4.196 -6.450 -32.210 1.00 63.09 97 GLY A CA 1
ATOM 739 C C . GLY A 1 97 ? 5.244 -5.584 -31.513 1.00 63.09 97 GLY A C 1
ATOM 740 O O . GLY A 1 97 ? 5.243 -4.368 -31.668 1.00 63.09 97 GLY A O 1
ATOM 741 N N . ALA A 1 98 ? 6.087 -6.201 -30.682 1.00 61.44 98 ALA A N 1
ATOM 742 C CA . ALA A 1 98 ? 7.049 -5.468 -29.875 1.00 61.44 98 ALA A CA 1
ATOM 743 C C . ALA A 1 98 ? 8.119 -4.860 -30.800 1.00 61.44 98 ALA A C 1
ATOM 745 O O . ALA A 1 98 ? 8.891 -5.622 -31.385 1.00 61.44 98 ALA A O 1
ATOM 746 N N . PRO A 1 99 ? 8.233 -3.525 -30.916 1.00 59.47 99 PRO A N 1
ATOM 747 C CA . PRO A 1 99 ? 9.226 -2.917 -31.801 1.00 59.47 99 PRO A CA 1
ATOM 748 C C . PRO A 1 99 ? 10.669 -3.105 -31.300 1.00 59.47 99 PRO A C 1
ATOM 750 O O . PRO A 1 99 ? 11.608 -2.791 -32.022 1.00 59.47 99 PRO A O 1
ATOM 753 N N . PHE A 1 100 ? 10.867 -3.597 -30.068 1.00 60.16 100 PHE A N 1
ATOM 754 C CA . PHE A 1 100 ? 12.125 -3.391 -29.350 1.00 60.16 100 PHE A CA 1
ATOM 755 C C . PHE A 1 100 ? 12.888 -4.641 -28.903 1.00 60.16 100 PHE A C 1
ATOM 757 O O . PHE A 1 100 ? 13.973 -4.514 -28.345 1.00 60.16 100 PHE A O 1
ATOM 764 N N . VAL A 1 101 ? 12.413 -5.858 -29.178 1.00 60.25 101 VAL A N 1
ATOM 765 C CA . VAL A 1 101 ? 13.227 -7.051 -28.879 1.00 60.25 101 VAL A CA 1
ATOM 766 C C . VAL A 1 101 ? 13.994 -7.459 -30.127 1.00 60.25 101 VAL A C 1
ATOM 768 O O . VAL A 1 101 ? 13.745 -8.494 -30.743 1.00 60.25 101 VAL A O 1
ATOM 771 N N . ARG A 1 102 ? 14.962 -6.624 -30.515 1.00 62.53 102 ARG A N 1
ATOM 772 C CA . ARG A 1 102 ? 16.053 -7.108 -31.362 1.00 62.53 102 ARG A CA 1
ATOM 773 C C . ARG A 1 102 ? 16.755 -8.206 -30.561 1.00 62.53 102 ARG A C 1
ATOM 775 O O . ARG A 1 102 ? 16.921 -8.062 -29.354 1.00 62.53 102 ARG A O 1
ATOM 782 N N . ARG A 1 103 ? 17.108 -9.323 -31.197 1.00 66.62 103 ARG A N 1
ATOM 783 C CA . ARG A 1 103 ? 17.747 -10.480 -30.546 1.00 66.62 103 ARG A CA 1
ATOM 784 C C . ARG A 1 103 ? 19.114 -10.052 -29.984 1.00 66.62 103 ARG A C 1
ATOM 786 O O . ARG A 1 103 ? 20.124 -10.135 -30.671 1.00 66.62 103 ARG A O 1
ATOM 793 N N . VAL A 1 104 ? 19.130 -9.509 -28.771 1.00 72.62 104 VAL A N 1
ATOM 794 C CA . VAL A 1 104 ? 20.339 -9.099 -28.054 1.00 72.62 104 VAL A CA 1
ATOM 795 C C . VAL A 1 104 ? 20.810 -10.267 -27.204 1.00 72.62 104 VAL A C 1
ATOM 797 O O . VAL A 1 104 ? 20.031 -10.879 -26.480 1.00 72.62 104 VAL A O 1
ATOM 800 N N . SER A 1 105 ? 22.093 -10.602 -27.313 1.00 76.81 105 SER A N 1
ATOM 801 C CA . SER A 1 105 ? 22.703 -11.705 -26.566 1.00 76.81 105 SER A CA 1
ATOM 802 C C . SER A 1 105 ? 22.883 -11.386 -25.078 1.00 76.81 105 SER A C 1
ATOM 804 O O . SER A 1 105 ? 23.030 -12.304 -24.275 1.00 76.81 105 SER A O 1
ATOM 806 N N . ARG A 1 106 ? 22.867 -10.096 -24.702 1.00 80.62 106 ARG A N 1
ATOM 807 C CA . ARG A 1 106 ? 22.981 -9.598 -23.322 1.00 80.62 106 ARG A CA 1
ATOM 808 C C . ARG A 1 106 ? 22.111 -8.347 -23.148 1.00 80.62 106 ARG A C 1
ATOM 810 O O . ARG A 1 106 ? 22.425 -7.308 -23.721 1.00 80.62 106 ARG A O 1
ATOM 817 N N . LEU A 1 107 ? 21.023 -8.453 -22.384 1.00 80.81 107 LEU A N 1
ATOM 818 C CA . LEU A 1 107 ? 20.090 -7.358 -22.087 1.00 80.81 107 LEU A CA 1
ATOM 819 C C . LEU A 1 107 ? 20.072 -7.084 -20.581 1.00 80.81 107 LEU A C 1
ATOM 821 O O . LEU A 1 107 ? 19.918 -8.015 -19.794 1.00 80.81 107 LEU A O 1
ATOM 825 N N . VAL A 1 108 ? 20.166 -5.811 -20.202 1.00 83.12 108 VAL A N 1
ATOM 826 C CA . VAL A 1 108 ? 19.919 -5.334 -18.835 1.00 83.12 108 VAL A CA 1
ATOM 827 C C . VAL A 1 108 ? 18.739 -4.365 -18.886 1.00 83.12 108 VAL A C 1
ATOM 829 O O . VAL A 1 108 ? 18.747 -3.434 -19.690 1.00 83.12 108 VAL A O 1
ATOM 832 N N . LEU A 1 109 ? 17.718 -4.597 -18.056 1.00 82.38 109 LEU A N 1
ATOM 833 C CA . LEU A 1 109 ? 16.590 -3.684 -17.860 1.00 82.38 109 LEU A CA 1
ATOM 834 C C . LEU A 1 109 ? 16.793 -2.937 -16.542 1.00 82.38 109 LEU A C 1
ATOM 836 O O . LEU A 1 109 ? 16.882 -3.567 -15.491 1.00 82.38 109 LEU A O 1
ATOM 840 N N . LEU A 1 110 ? 16.831 -1.609 -16.612 1.00 82.38 110 LEU A N 1
ATOM 841 C CA . LEU A 1 110 ? 16.908 -0.730 -15.451 1.00 82.38 110 LEU A CA 1
ATOM 842 C C . LEU A 1 110 ? 15.672 0.170 -15.415 1.00 82.38 110 LEU A C 1
ATOM 844 O O . LEU A 1 110 ? 15.322 0.801 -16.412 1.00 82.38 110 LEU A O 1
ATOM 848 N N . THR A 1 111 ? 15.013 0.222 -14.262 1.00 77.44 111 THR A N 1
ATOM 849 C CA . THR A 1 111 ? 13.901 1.135 -13.988 1.00 77.44 111 THR A CA 1
ATOM 850 C C . THR A 1 111 ? 14.320 2.066 -12.862 1.00 77.44 111 THR A C 1
ATOM 852 O O . THR A 1 111 ? 14.548 1.597 -11.751 1.00 77.44 111 THR A O 1
ATOM 855 N N . ALA A 1 112 ? 14.416 3.361 -13.154 1.00 76.00 112 ALA A N 1
ATOM 856 C CA . ALA A 1 112 ? 14.730 4.403 -12.183 1.00 76.00 112 ALA A CA 1
ATOM 857 C C . ALA A 1 112 ? 13.475 5.230 -11.881 1.00 76.00 112 ALA A C 1
ATOM 859 O O . ALA A 1 112 ? 12.721 5.595 -12.792 1.00 76.00 112 ALA A O 1
ATOM 860 N N . HIS A 1 113 ? 13.237 5.538 -10.611 1.00 69.19 113 HIS A N 1
ATOM 861 C CA . HIS A 1 113 ? 12.165 6.437 -10.203 1.00 69.19 113 HIS A CA 1
ATOM 862 C C . HIS A 1 113 ? 12.554 7.888 -10.506 1.00 69.19 113 HIS A C 1
ATOM 864 O O . HIS A 1 113 ? 13.677 8.307 -10.269 1.00 69.19 113 HIS A O 1
ATOM 870 N N . ARG A 1 114 ? 11.606 8.725 -10.954 1.00 63.69 114 ARG A N 1
ATOM 871 C CA . ARG A 1 114 ? 11.871 10.139 -11.310 1.00 63.69 114 ARG A CA 1
ATOM 872 C C . ARG A 1 114 ? 12.571 10.935 -10.198 1.00 63.69 114 ARG A C 1
ATOM 874 O O . ARG A 1 114 ? 13.291 11.881 -10.487 1.00 63.69 114 ARG A O 1
ATOM 881 N N . ARG A 1 115 ? 12.346 10.577 -8.931 1.00 61.00 115 ARG A N 1
ATOM 882 C CA . ARG A 1 115 ? 12.984 11.230 -7.781 1.00 61.00 115 ARG A CA 1
ATOM 883 C C . ARG A 1 115 ? 14.468 10.917 -7.650 1.00 61.00 115 ARG A C 1
ATOM 885 O O . ARG A 1 115 ? 15.207 11.743 -7.133 1.00 61.00 115 ARG A O 1
ATOM 892 N N . GLU A 1 116 ? 14.885 9.788 -8.200 1.00 57.72 116 GLU A N 1
ATOM 893 C CA . GLU A 1 116 ? 16.285 9.423 -8.348 1.00 57.72 116 GLU A CA 1
ATOM 894 C C . GLU A 1 116 ? 16.995 10.252 -9.430 1.00 57.72 116 GLU A C 1
ATOM 896 O O . GLU A 1 116 ? 18.208 10.212 -9.514 1.00 57.72 116 GLU A O 1
ATOM 901 N N . ASN A 1 117 ? 16.264 11.063 -10.210 1.00 53.00 117 ASN A N 1
ATOM 902 C CA . ASN A 1 117 ? 16.838 11.983 -11.198 1.00 53.00 117 ASN A CA 1
ATOM 903 C C . ASN A 1 117 ? 17.031 13.429 -10.679 1.00 53.00 117 ASN A C 1
ATOM 905 O O . ASN A 1 117 ? 17.412 14.296 -11.464 1.00 53.00 117 ASN A O 1
ATOM 909 N N . PHE A 1 118 ? 16.733 13.743 -9.407 1.00 56.81 118 PHE A N 1
ATOM 910 C CA . PHE A 1 118 ? 16.920 15.090 -8.832 1.00 56.81 118 PHE A CA 1
ATOM 911 C C . PHE A 1 118 ? 18.067 15.098 -7.802 1.00 56.81 118 PHE A C 1
ATOM 913 O O . PHE A 1 118 ? 17.885 14.636 -6.678 1.00 56.81 118 PHE A O 1
ATOM 920 N N . GLY A 1 119 ? 19.227 15.663 -8.155 1.00 68.19 119 GLY A N 1
ATOM 921 C CA . GLY A 1 119 ? 20.455 15.581 -7.337 1.00 68.19 119 GLY A CA 1
ATOM 922 C C . GLY A 1 119 ? 21.186 14.247 -7.545 1.00 68.19 119 GLY A C 1
ATOM 923 O O . GLY A 1 119 ? 20.927 13.592 -8.545 1.00 68.19 119 GLY A O 1
ATOM 924 N N . GLU A 1 120 ? 22.072 13.811 -6.637 1.00 53.00 120 GLU A N 1
ATOM 925 C CA . GLU A 1 120 ? 22.671 12.457 -6.730 1.00 53.00 120 GLU A CA 1
ATOM 926 C C . GLU A 1 120 ? 21.837 11.402 -5.985 1.00 53.00 120 GLU A C 1
ATOM 928 O O . GLU A 1 120 ? 22.000 11.183 -4.781 1.00 53.00 120 GLU A O 1
ATOM 933 N N . PRO A 1 121 ? 20.884 10.781 -6.681 1.00 59.00 121 PRO A N 1
ATOM 934 C CA . PRO A 1 121 ? 20.598 9.355 -6.507 1.00 59.00 121 PRO A CA 1
ATOM 935 C C . PRO A 1 121 ? 20.921 8.496 -7.754 1.00 59.00 121 PRO A C 1
ATOM 937 O O . PRO A 1 121 ? 20.975 8.981 -8.876 1.00 59.00 121 PRO A O 1
ATOM 940 N N . ILE A 1 122 ? 21.090 7.192 -7.494 1.00 59.44 122 ILE A N 1
ATOM 941 C CA . ILE A 1 122 ? 21.684 6.098 -8.303 1.00 59.44 122 ILE A CA 1
ATOM 942 C C . ILE A 1 122 ? 23.220 6.151 -8.448 1.00 59.44 122 ILE A C 1
ATOM 944 O O . ILE A 1 122 ? 23.787 7.081 -9.013 1.00 59.44 122 ILE A O 1
ATOM 948 N N . ARG A 1 123 ? 23.869 5.063 -7.999 1.00 56.72 123 ARG A N 1
ATOM 949 C CA . ARG A 1 123 ? 25.135 4.511 -8.512 1.00 56.72 123 ARG A CA 1
ATOM 950 C C . ARG A 1 123 ? 24.935 3.034 -8.820 1.00 56.72 123 ARG A C 1
ATOM 952 O O . ARG A 1 123 ? 24.219 2.386 -8.023 1.00 56.72 123 ARG A O 1
#

Foldseek 3Di:
DEAQDPVLQVVLVVCQVVVHADEYAQAQDAPPDCVVVPPRRVRSLSSLLSHQHYAHQDPNSQVNSVVSCSNVNHDYHHDHHCVVVVVVVVVPDDDPPDPPCDPDPDDDDDDDDVVCVPPHDDD

Secondary structure (DSSP, 8-state):
-BTT-HHHHHHHHHHHHTT---EEETTT---SBTTBSTTHHHHHHHHHHH-SEEEESSHHHHHHHHHTTTTTTSEEEE---HHHHHHHHHHTS-----TT----SS-------GGGGSSS---

Sequence (123 aa):
MQGDTTTAMASSLAAFFRRTPVGHVEAGLRTGIRTSPFPEELMRRIVSQVAELHFAPTTRAAENLRRERADAEGAVFLTGNTVVDAVKWIAARPRAGAPFVRRVSRLVLLTAHRRENFGEPIR